Protein AF-A0A7K3NSH2-F1 (afdb_monomer_lite)

Foldseek 3Di:
DEDQEEAAPAAAEAEFAADEYEYQYHYHYQEYEAEVRYEYEYAHQEEYEDAHEYAYADEYEDQHAEEYEYAHAHHYAHEYEYNHHEDEYQHHDNHQYYEYEDHYEYEDEHPDDDDRNHDYYYNYYYYYD

Structure (mmCIF, N/CA/C/O backbone):
data_AF-A0A7K3NSH2-F1
#
_entry.id   AF-A0A7K3NSH2-F1
#
loop_
_atom_site.group_PDB
_atom_site.id
_atom_site.type_symbol
_atom_site.label_atom_id
_atom_site.label_alt_id
_atom_site.label_comp_id
_atom_site.label_asym_id
_atom_site.label_entity_id
_atom_site.label_seq_id
_atom_site.pdbx_PDB_ins_code
_atom_site.Cartn_x
_atom_site.Cartn_y
_atom_site.Cartn_z
_atom_site.occupancy
_a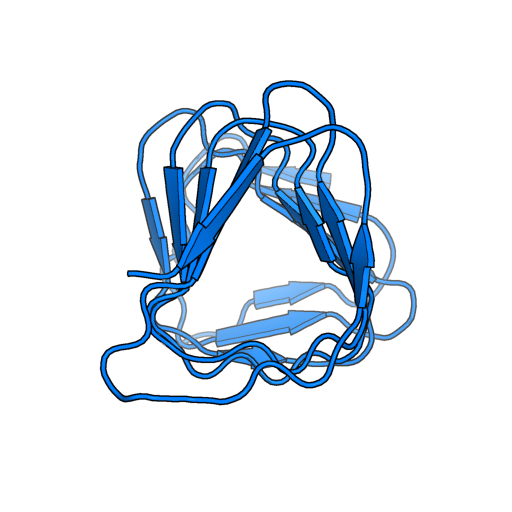tom_site.B_iso_or_equiv
_atom_site.auth_seq_id
_atom_site.auth_comp_id
_atom_site.auth_asym_id
_atom_site.auth_atom_id
_atom_site.pdbx_PDB_model_num
ATOM 1 N N . TRP A 1 1 ? -12.241 1.199 -13.554 1.00 88.25 1 TRP A N 1
ATOM 2 C CA . TRP A 1 1 ? -11.626 2.264 -14.375 1.00 88.25 1 TRP A CA 1
ATOM 3 C C . TRP A 1 1 ? -10.131 2.274 -14.140 1.00 88.25 1 TRP A C 1
ATOM 5 O O . TRP A 1 1 ? -9.718 1.893 -13.054 1.00 88.25 1 TRP A O 1
ATOM 15 N N . THR A 1 2 ? -9.347 2.706 -15.125 1.00 96.94 2 THR A N 1
ATOM 16 C CA . THR A 1 2 ? -7.883 2.780 -15.031 1.00 96.94 2 THR A CA 1
ATOM 17 C C . THR A 1 2 ? -7.429 4.205 -15.289 1.00 96.94 2 THR A C 1
ATOM 19 O O . THR A 1 2 ? -7.894 4.824 -16.245 1.00 96.94 2 THR A O 1
ATOM 22 N N . ILE A 1 3 ? -6.512 4.705 -14.466 1.00 96.62 3 ILE A N 1
ATOM 23 C CA . ILE A 1 3 ? -5.848 5.993 -14.657 1.00 96.62 3 ILE A CA 1
ATOM 24 C C . ILE A 1 3 ? -4.367 5.714 -14.906 1.00 96.62 3 ILE A C 1
ATOM 26 O O . ILE A 1 3 ? -3.689 5.143 -14.056 1.00 96.62 3 ILE A O 1
ATOM 30 N N . GLY A 1 4 ? -3.893 6.063 -16.104 1.00 95.38 4 GLY A N 1
ATOM 31 C CA . GLY A 1 4 ? -2.527 5.765 -16.549 1.00 95.38 4 GLY A CA 1
ATOM 32 C C . GLY A 1 4 ? -1.454 6.693 -15.971 1.00 95.38 4 GLY A C 1
ATOM 33 O O . GLY A 1 4 ? -0.298 6.299 -15.884 1.00 95.38 4 GLY A O 1
ATOM 34 N N . GLY A 1 5 ? -1.833 7.917 -15.596 1.00 95.31 5 GLY A N 1
ATOM 35 C CA . GLY A 1 5 ? -0.931 8.926 -15.044 1.00 95.31 5 GLY A CA 1
ATOM 36 C C . GLY A 1 5 ? -1.143 9.169 -13.555 1.00 95.31 5 GLY A C 1
ATOM 37 O O . GLY A 1 5 ? -1.895 8.454 -12.888 1.00 95.31 5 GLY A O 1
ATOM 38 N N . ASP A 1 6 ? -0.485 10.211 -13.061 1.00 95.31 6 ASP A N 1
ATOM 39 C CA . ASP A 1 6 ? -0.668 10.687 -11.696 1.00 95.31 6 ASP A CA 1
ATOM 40 C C . ASP A 1 6 ? -2.062 11.298 -11.522 1.00 95.31 6 ASP A C 1
ATOM 42 O O . ASP A 1 6 ? -2.596 11.965 -12.415 1.00 95.31 6 ASP A O 1
ATOM 46 N N . VAL A 1 7 ? -2.651 11.076 -10.351 1.00 97.19 7 VAL A N 1
ATOM 47 C CA . VAL A 1 7 ? -3.878 11.748 -9.920 1.00 97.19 7 VAL A CA 1
ATOM 48 C C . VAL A 1 7 ? -3.493 12.835 -8.930 1.00 97.19 7 VAL A C 1
ATOM 50 O O . VAL A 1 7 ? -2.977 12.528 -7.859 1.00 97.19 7 VAL A O 1
ATOM 53 N N . ASP A 1 8 ? -3.777 14.093 -9.256 1.00 97.06 8 ASP A N 1
ATOM 54 C CA . ASP A 1 8 ? -3.587 15.221 -8.343 1.00 97.06 8 ASP A CA 1
ATOM 55 C C . ASP A 1 8 ? -4.938 15.839 -7.974 1.00 97.06 8 ASP A C 1
ATOM 57 O O . ASP A 1 8 ? -5.663 16.362 -8.821 1.00 97.06 8 ASP A O 1
ATOM 61 N N . LEU A 1 9 ? -5.290 15.724 -6.696 1.00 97.56 9 LEU A N 1
ATOM 62 C CA . LEU A 1 9 ? -6.483 16.298 -6.076 1.00 97.56 9 LEU A CA 1
ATOM 63 C C . LEU A 1 9 ? -6.119 17.416 -5.087 1.00 97.56 9 LEU A C 1
ATOM 65 O O . LEU A 1 9 ? -7.006 17.933 -4.401 1.00 97.56 9 LEU A O 1
ATOM 69 N N . GLY A 1 10 ? -4.833 17.755 -4.949 1.00 97.00 10 GLY A N 1
ATOM 70 C CA . GLY A 1 10 ? -4.317 18.651 -3.922 1.00 97.00 10 GLY A CA 1
ATOM 71 C C . GLY A 1 10 ? -4.720 18.200 -2.516 1.00 97.00 10 GLY A C 1
ATOM 72 O O . GLY A 1 10 ? -4.272 17.174 -2.008 1.00 97.00 10 GLY A O 1
ATOM 73 N N . THR A 1 11 ? -5.595 18.975 -1.876 1.00 95.38 11 THR A N 1
ATOM 74 C CA . THR A 1 11 ? -6.125 18.687 -0.533 1.00 95.38 11 THR A CA 1
ATOM 75 C C . THR A 1 11 ? -7.392 17.830 -0.541 1.00 95.38 11 THR A C 1
ATOM 77 O O . THR A 1 11 ? -7.900 17.478 0.526 1.00 95.38 11 THR A O 1
ATOM 80 N N . GLY A 1 12 ? -7.909 17.472 -1.717 1.00 98.06 12 GLY A N 1
ATOM 81 C CA . GLY A 1 12 ? -9.076 16.612 -1.871 1.00 98.06 12 GLY A CA 1
ATOM 82 C C . GLY A 1 12 ? -8.830 15.164 -1.441 1.00 98.06 12 GLY A C 1
ATOM 83 O O . GLY A 1 12 ? -7.706 14.746 -1.161 1.00 98.06 12 GLY A O 1
ATOM 84 N N . THR A 1 13 ? -9.912 14.387 -1.408 1.00 97.31 13 THR A N 1
ATOM 85 C CA . THR A 1 13 ? -9.901 12.965 -1.047 1.00 97.31 13 THR A CA 1
ATOM 86 C C . THR A 1 13 ? -10.305 12.117 -2.244 1.00 97.31 13 THR A C 1
ATOM 88 O O . THR A 1 13 ? -11.342 12.356 -2.864 1.00 97.31 13 THR A O 1
ATOM 91 N N . LEU A 1 14 ? -9.518 11.084 -2.542 1.00 98.25 14 LEU A N 1
ATOM 92 C CA . LEU A 1 14 ? -9.921 10.056 -3.496 1.00 98.25 14 LEU A CA 1
ATOM 93 C C . LEU A 1 14 ? -11.009 9.173 -2.867 1.00 98.25 14 LEU A C 1
ATOM 95 O O . LEU A 1 14 ? -10.859 8.728 -1.733 1.00 98.25 14 LEU A O 1
ATOM 99 N N . THR A 1 15 ? -12.083 8.875 -3.596 1.00 98.12 15 THR A N 1
ATOM 100 C CA . THR A 1 15 ? -13.136 7.959 -3.127 1.00 98.12 15 THR A CA 1
ATOM 101 C C . THR A 1 15 ? -13.385 6.864 -4.153 1.00 98.12 15 THR A C 1
ATOM 103 O O . THR A 1 15 ? -13.755 7.148 -5.291 1.00 98.12 15 THR A O 1
ATOM 106 N N . VAL A 1 16 ? -13.225 5.610 -3.737 1.00 98.38 16 VAL A N 1
ATOM 107 C CA . VAL A 1 16 ? -13.631 4.424 -4.499 1.00 98.38 16 VAL A CA 1
ATOM 108 C C . VAL A 1 16 ? -14.915 3.895 -3.870 1.00 98.38 16 VAL A C 1
ATOM 110 O O . VAL A 1 16 ? -14.881 3.203 -2.854 1.00 98.38 16 VAL A O 1
ATOM 113 N N . SER A 1 17 ? -16.060 4.275 -4.437 1.00 96.38 17 SER A N 1
ATOM 114 C CA . SER A 1 17 ? -17.379 3.965 -3.870 1.00 96.38 17 SER A CA 1
ATOM 115 C C . SER A 1 17 ? -17.826 2.521 -4.116 1.00 96.38 17 SER A C 1
ATOM 117 O O . SER A 1 17 ? -18.477 1.939 -3.259 1.00 96.38 17 SER A O 1
ATOM 119 N N . GLN A 1 18 ? -17.489 1.954 -5.275 1.00 95.56 18 GLN A N 1
ATOM 120 C CA . GLN A 1 18 ? -17.813 0.594 -5.714 1.00 95.56 18 GLN A CA 1
ATOM 121 C C . GLN A 1 18 ? -16.814 0.169 -6.802 1.00 95.56 18 GLN A C 1
ATOM 123 O O . GLN A 1 18 ? -16.244 1.018 -7.494 1.00 95.56 18 GLN A O 1
ATOM 128 N N . GLY A 1 19 ? -16.680 -1.138 -7.026 1.00 97.88 19 GLY A N 1
ATOM 129 C CA . GLY A 1 19 ? -15.903 -1.686 -8.138 1.00 97.88 19 GLY A CA 1
ATOM 130 C C . GLY A 1 19 ? -14.410 -1.371 -8.042 1.00 97.88 19 GLY A C 1
ATOM 131 O O . GLY A 1 19 ? -13.905 -0.992 -6.988 1.00 97.88 19 GLY A O 1
ATOM 132 N N . THR A 1 20 ? -13.690 -1.546 -9.150 1.00 98.44 20 THR A N 1
ATOM 133 C CA . THR A 1 20 ? -12.228 -1.402 -9.174 1.00 98.44 20 THR A CA 1
ATOM 134 C C . THR A 1 20 ? -11.793 -0.084 -9.805 1.00 98.44 20 THR A C 1
ATOM 136 O O . THR A 1 20 ? -12.141 0.218 -10.957 1.00 98.44 20 THR A O 1
ATOM 139 N N . LEU A 1 21 ? -10.968 0.666 -9.078 1.00 98.50 21 LEU A N 1
ATOM 140 C CA . LEU A 1 21 ? -10.145 1.745 -9.615 1.00 98.50 21 LEU A CA 1
ATOM 141 C C . LEU A 1 21 ? -8.688 1.282 -9.660 1.00 98.50 21 LEU A C 1
ATOM 143 O O . LEU A 1 21 ? -8.141 0.904 -8.629 1.00 98.50 21 LEU A O 1
ATOM 147 N N . ILE A 1 22 ? -8.074 1.348 -10.839 1.00 98.62 22 ILE A N 1
ATOM 148 C CA . ILE A 1 22 ? -6.658 1.057 -11.047 1.00 98.62 22 ILE A CA 1
ATOM 149 C C . ILE A 1 22 ? -5.901 2.379 -11.204 1.00 98.62 22 ILE A C 1
ATOM 151 O O . ILE A 1 22 ? -6.225 3.163 -12.100 1.00 98.62 22 ILE A O 1
ATOM 155 N N . LEU A 1 23 ? -4.889 2.617 -10.372 1.00 98.00 23 LEU A N 1
ATOM 156 C CA . LEU A 1 23 ? -3.984 3.769 -10.463 1.00 98.00 23 LEU A CA 1
ATOM 157 C C . LEU A 1 23 ? -2.602 3.311 -10.924 1.00 98.00 23 LEU A C 1
ATOM 159 O O . LEU A 1 23 ? -1.929 2.602 -10.186 1.00 98.00 23 LEU A O 1
ATOM 163 N N . GLN A 1 24 ? -2.152 3.713 -12.112 1.00 97.44 24 GLN A N 1
ATOM 164 C CA . GLN A 1 24 ? -0.811 3.362 -12.610 1.00 97.44 24 GLN A CA 1
ATOM 165 C C . GLN A 1 24 ? 0.262 4.420 -12.300 1.00 97.44 24 GLN A C 1
ATOM 167 O O . GLN A 1 24 ? 1.452 4.149 -12.466 1.00 97.44 24 GLN A O 1
ATOM 172 N N . GLY A 1 25 ? -0.146 5.607 -11.842 1.00 95.94 25 GLY A N 1
ATOM 173 C CA . GLY A 1 25 ? 0.736 6.683 -11.385 1.00 95.94 25 GLY A CA 1
ATOM 174 C C . GLY A 1 25 ? 0.699 6.903 -9.871 1.00 95.94 25 GLY A C 1
ATOM 175 O O . GLY A 1 25 ? 0.191 6.077 -9.105 1.00 95.94 25 GLY A O 1
ATOM 176 N N . GLY A 1 26 ? 1.254 8.029 -9.432 1.00 96.44 26 GLY A N 1
ATOM 177 C CA . GLY A 1 26 ? 1.146 8.537 -8.068 1.00 96.44 26 GLY A CA 1
ATOM 178 C C . GLY A 1 26 ? -0.231 9.130 -7.748 1.00 96.44 26 GLY A C 1
ATOM 179 O O . GLY A 1 26 ? -1.086 9.306 -8.616 1.00 96.44 26 GLY A O 1
ATOM 180 N N . LEU A 1 27 ? -0.434 9.451 -6.471 1.00 98.00 27 LEU A N 1
ATOM 181 C CA . LEU A 1 27 ? -1.624 10.134 -5.967 1.00 98.00 27 LEU A CA 1
ATOM 182 C C . LEU A 1 27 ? -1.184 11.279 -5.059 1.00 98.00 27 LEU A C 1
ATOM 184 O O . LEU A 1 27 ? -0.568 11.046 -4.018 1.00 98.00 27 LEU A O 1
ATOM 188 N N . VAL A 1 28 ? -1.549 12.500 -5.428 1.00 98.06 28 VAL A N 1
ATOM 189 C CA . VAL A 1 28 ? -1.458 13.681 -4.571 1.00 98.06 28 VAL A CA 1
ATOM 190 C C . VAL A 1 28 ? -2.863 13.956 -4.044 1.00 98.06 28 VAL A C 1
ATOM 192 O O . VAL A 1 28 ? -3.742 14.405 -4.771 1.00 98.06 28 VAL A O 1
ATOM 195 N N . ALA A 1 29 ? -3.102 13.596 -2.786 1.00 98.12 29 ALA A N 1
ATOM 196 C CA . ALA A 1 29 ? -4.380 13.773 -2.103 1.00 98.12 29 ALA A CA 1
ATOM 197 C C . ALA A 1 29 ? -4.152 13.820 -0.587 1.00 98.12 29 ALA A C 1
ATOM 199 O O . ALA A 1 29 ? -3.165 13.274 -0.085 1.00 98.12 29 ALA A O 1
ATOM 200 N N . SER A 1 30 ? -5.091 14.401 0.160 1.00 97.75 30 SER A N 1
ATOM 201 C CA . SER A 1 30 ? -5.056 14.365 1.632 1.00 97.75 30 SER A CA 1
ATOM 202 C C . SER A 1 30 ? -5.377 12.976 2.198 1.00 97.75 30 SER A C 1
ATOM 204 O O . SER A 1 30 ? -4.971 12.637 3.309 1.00 97.75 30 SER A O 1
ATOM 206 N N . GLY A 1 31 ? -6.076 12.146 1.423 1.00 98.38 31 GLY A N 1
ATOM 207 C CA . GLY A 1 31 ? -6.451 10.792 1.804 1.00 98.38 31 GLY A CA 1
ATOM 208 C C . GLY A 1 31 ? -7.141 10.039 0.674 1.00 98.38 31 GLY A C 1
ATOM 209 O O . GLY A 1 31 ? -7.441 10.594 -0.389 1.00 98.38 31 GLY A O 1
ATOM 210 N N . ALA A 1 32 ? -7.413 8.765 0.932 1.00 98.69 32 ALA A N 1
ATOM 211 C CA . ALA A 1 32 ? -8.241 7.926 0.082 1.00 98.69 32 ALA A CA 1
ATOM 212 C C . ALA A 1 32 ? -9.260 7.163 0.939 1.00 98.69 32 ALA A C 1
ATOM 214 O O . ALA A 1 32 ? -8.954 6.710 2.042 1.00 98.69 32 ALA A O 1
ATOM 215 N N . SER A 1 33 ? -10.479 7.003 0.439 1.00 98.62 33 SER A N 1
ATOM 216 C CA . SER A 1 33 ? -11.501 6.160 1.054 1.00 98.62 33 SER A CA 1
ATOM 217 C C . SER A 1 33 ? -11.928 5.065 0.084 1.00 98.62 33 SER A C 1
ATOM 219 O O . SER A 1 33 ? -12.176 5.318 -1.097 1.00 98.62 33 SER A O 1
ATOM 221 N N . ILE A 1 34 ? -11.986 3.832 0.579 1.00 98.75 34 ILE A N 1
ATOM 222 C CA . ILE A 1 34 ? -12.428 2.660 -0.172 1.00 98.75 34 ILE A CA 1
ATOM 223 C C . ILE A 1 34 ? -13.688 2.146 0.521 1.00 98.75 34 ILE A C 1
ATOM 225 O O . ILE A 1 34 ? -13.635 1.577 1.615 1.00 98.75 34 ILE A O 1
ATOM 229 N N . ALA A 1 35 ? -14.846 2.400 -0.077 1.00 98.56 35 ALA A N 1
ATOM 230 C CA . ALA A 1 35 ? -16.118 1.957 0.474 1.00 98.56 35 ALA A CA 1
ATOM 231 C C . ALA A 1 35 ? -16.264 0.429 0.375 1.00 98.56 35 ALA A C 1
ATOM 233 O O . ALA A 1 35 ? -15.534 -0.244 -0.356 1.00 98.56 35 ALA A O 1
ATOM 234 N N . SER A 1 36 ? -17.218 -0.130 1.123 1.00 97.31 36 SER A N 1
ATOM 235 C CA . SER A 1 36 ? -17.564 -1.549 0.997 1.00 97.31 36 SER A CA 1
ATOM 236 C C . SER A 1 36 ? -17.983 -1.852 -0.446 1.00 97.31 36 SER A C 1
ATOM 238 O O . SER A 1 36 ? -18.806 -1.135 -1.003 1.00 97.31 36 SER A O 1
ATOM 240 N N . GLY A 1 37 ? -17.381 -2.878 -1.054 1.00 96.50 37 GLY A N 1
ATOM 241 C CA . GLY A 1 37 ? -17.554 -3.198 -2.479 1.00 96.50 37 GLY A CA 1
ATOM 242 C C . GLY A 1 37 ? -16.568 -2.494 -3.421 1.00 96.50 37 GLY A C 1
ATOM 243 O O . GLY A 1 37 ? -16.550 -2.795 -4.616 1.00 96.50 37 GLY A O 1
ATOM 244 N N . GLY A 1 38 ? -15.726 -1.594 -2.904 1.00 98.56 38 GLY A N 1
ATOM 245 C CA . GLY A 1 38 ? -14.632 -0.959 -3.634 1.00 98.56 38 GLY A CA 1
ATOM 246 C C . GLY A 1 38 ? -13.317 -1.744 -3.573 1.00 98.56 38 GLY A C 1
ATOM 247 O O . GLY A 1 38 ? -13.011 -2.415 -2.582 1.00 98.56 38 GLY A O 1
ATOM 248 N N . LEU A 1 39 ? -12.521 -1.611 -4.631 1.00 98.75 39 LEU A N 1
ATOM 249 C CA . LEU A 1 39 ? -11.131 -2.048 -4.718 1.00 98.75 39 LEU A CA 1
ATOM 250 C C . LEU A 1 39 ? -10.280 -0.903 -5.276 1.00 98.75 39 LEU A C 1
ATOM 252 O O . LEU A 1 39 ? -10.494 -0.465 -6.409 1.00 98.75 39 LEU A O 1
ATOM 256 N N . LEU A 1 40 ? -9.299 -0.452 -4.496 1.00 98.75 40 LEU A N 1
ATOM 257 C CA . LEU A 1 40 ? -8.213 0.383 -5.004 1.00 98.75 40 LEU A CA 1
ATOM 258 C C . LEU A 1 40 ? -7.041 -0.523 -5.384 1.00 98.75 40 LEU A C 1
ATOM 260 O O . LEU A 1 40 ? -6.383 -1.070 -4.502 1.00 98.75 40 LEU A O 1
ATOM 264 N N . ASP A 1 41 ? -6.792 -0.675 -6.681 1.00 98.81 41 ASP A N 1
ATOM 265 C CA . ASP A 1 41 ? -5.611 -1.354 -7.208 1.00 98.81 41 ASP A CA 1
ATOM 266 C C . ASP A 1 41 ? -4.555 -0.321 -7.607 1.00 98.81 41 ASP A C 1
ATOM 268 O O . ASP A 1 41 ? -4.688 0.406 -8.591 1.00 98.81 41 ASP A O 1
ATOM 272 N N . TRP A 1 42 ? -3.496 -0.223 -6.816 1.00 98.62 42 TRP A N 1
ATOM 273 C CA . TRP A 1 42 ? -2.387 0.668 -7.089 1.00 98.62 42 TRP A CA 1
ATOM 274 C C . TRP A 1 42 ? -1.293 -0.085 -7.841 1.00 98.62 42 TRP A C 1
ATOM 276 O O . TRP A 1 42 ? -0.579 -0.932 -7.299 1.00 98.62 42 TRP A O 1
ATOM 286 N N . ALA A 1 43 ? -1.140 0.261 -9.110 1.00 98.38 43 ALA A N 1
ATOM 287 C CA . ALA A 1 43 ? -0.286 -0.387 -10.084 1.00 98.38 43 ALA A CA 1
ATOM 288 C C . ALA A 1 43 ? 0.882 0.500 -10.572 1.00 98.38 43 ALA A C 1
ATOM 290 O O . ALA A 1 43 ? 1.071 0.620 -11.783 1.00 98.38 43 ALA A O 1
ATOM 291 N N . PRO A 1 44 ? 1.681 1.138 -9.686 1.00 97.50 44 PRO A N 1
ATOM 292 C CA . PRO A 1 44 ? 2.673 2.108 -10.127 1.00 97.50 44 PRO A CA 1
ATO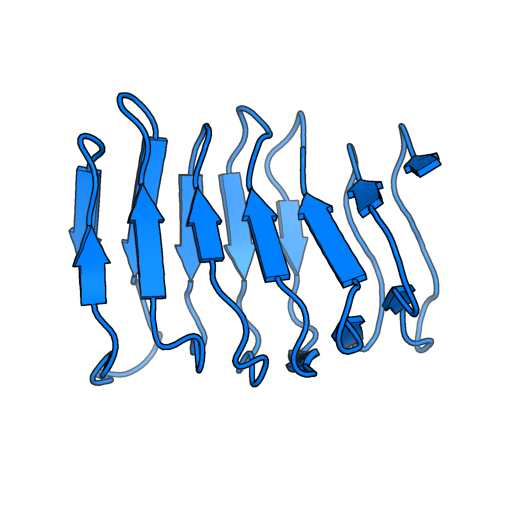M 293 C C . PRO A 1 44 ? 3.798 1.466 -10.952 1.00 97.50 44 PRO A C 1
ATOM 295 O O . PRO A 1 44 ? 4.324 0.403 -10.595 1.00 97.50 44 PRO A O 1
ATOM 298 N N . SER A 1 45 ? 4.186 2.136 -12.040 1.00 94.81 45 SER A N 1
ATOM 299 C CA . SER A 1 45 ? 5.327 1.759 -12.896 1.00 94.81 45 SER A CA 1
ATOM 300 C C . SER A 1 45 ? 6.660 2.373 -12.444 1.00 94.81 45 SER A C 1
ATOM 302 O O . SER A 1 45 ? 7.723 1.874 -12.807 1.00 94.81 45 SER A O 1
ATOM 304 N N . ALA A 1 46 ? 6.610 3.408 -11.602 1.00 97.56 46 ALA A N 1
ATOM 305 C CA . ALA A 1 46 ? 7.756 4.044 -10.958 1.00 97.56 46 ALA A CA 1
ATOM 306 C C . ALA A 1 46 ? 7.562 4.084 -9.437 1.00 97.56 46 ALA A C 1
ATOM 308 O O . ALA A 1 46 ? 6.438 4.005 -8.942 1.00 97.56 46 ALA A O 1
ATOM 309 N N . ASN A 1 47 ? 8.657 4.187 -8.680 1.00 98.31 47 ASN A N 1
ATOM 310 C CA . ASN A 1 47 ? 8.564 4.251 -7.224 1.00 98.31 47 ASN A CA 1
ATOM 311 C C . ASN A 1 47 ? 7.750 5.479 -6.806 1.00 98.31 47 ASN A C 1
ATOM 313 O O . ASN A 1 47 ? 8.043 6.591 -7.238 1.00 98.31 47 ASN A O 1
ATOM 317 N N . THR A 1 48 ? 6.755 5.274 -5.949 1.00 98.19 48 THR A N 1
ATOM 318 C CA . THR A 1 48 ? 5.880 6.346 -5.474 1.00 98.19 48 THR A CA 1
ATOM 319 C C . THR A 1 48 ? 5.571 6.190 -3.989 1.00 98.19 48 THR A C 1
ATOM 321 O O . THR A 1 48 ? 5.774 5.125 -3.393 1.00 98.19 48 THR A O 1
ATOM 324 N N . GLY A 1 49 ? 5.117 7.276 -3.376 1.00 98.12 49 GLY A N 1
ATOM 325 C CA . GLY A 1 49 ? 4.773 7.340 -1.966 1.00 98.12 49 GLY A CA 1
ATOM 326 C C . GLY A 1 49 ? 3.437 8.035 -1.752 1.00 98.12 49 GLY A C 1
ATOM 327 O O . GLY A 1 49 ? 3.061 8.917 -2.519 1.00 98.12 49 GLY A O 1
ATOM 328 N N . PHE A 1 50 ? 2.740 7.652 -0.688 1.00 98.62 50 PHE A N 1
ATOM 329 C CA . PHE A 1 50 ? 1.498 8.279 -0.268 1.00 98.62 50 PHE A CA 1
ATOM 330 C C . PHE A 1 50 ? 1.491 8.487 1.246 1.00 98.62 50 PHE A C 1
ATOM 332 O O . PHE A 1 50 ? 1.591 7.534 2.023 1.00 98.62 50 PHE A O 1
ATOM 339 N N . ALA A 1 51 ? 1.387 9.755 1.646 1.00 98.06 51 ALA A N 1
ATOM 340 C CA . ALA A 1 51 ? 1.374 10.172 3.047 1.00 98.06 51 ALA A CA 1
ATOM 341 C C . ALA A 1 51 ? -0.039 10.336 3.621 1.00 98.06 51 ALA A C 1
ATOM 343 O O . ALA A 1 51 ? -0.198 10.405 4.839 1.00 98.06 51 ALA A O 1
ATOM 344 N N . GLY A 1 52 ? -1.060 10.395 2.760 1.00 98.31 52 GLY A N 1
ATOM 345 C CA . GLY A 1 52 ? -2.452 10.440 3.190 1.00 98.31 52 GLY A CA 1
ATOM 346 C C . GLY A 1 52 ? -2.899 9.132 3.845 1.00 98.31 52 GLY A C 1
ATOM 347 O O . GLY A 1 52 ? -2.271 8.081 3.701 1.00 98.31 52 GLY A O 1
ATOM 348 N N . VAL A 1 53 ? -4.021 9.194 4.559 1.00 98.62 53 VAL A N 1
ATOM 349 C CA . VAL A 1 53 ? -4.644 8.013 5.167 1.00 98.62 53 VAL A CA 1
ATOM 350 C C . VAL A 1 53 ? -5.543 7.326 4.144 1.00 98.62 53 VAL A C 1
ATOM 352 O O . VAL A 1 53 ? -6.453 7.953 3.597 1.00 98.62 53 VAL A O 1
ATOM 355 N N . ILE A 1 54 ? -5.323 6.030 3.914 1.00 98.81 54 ILE A N 1
ATOM 356 C CA . ILE A 1 54 ? -6.294 5.164 3.238 1.00 98.81 54 ILE A CA 1
ATOM 357 C C . ILE A 1 54 ? -7.261 4.606 4.292 1.00 98.81 54 ILE A C 1
ATOM 359 O O . ILE A 1 54 ? -6.831 4.036 5.295 1.00 98.81 54 ILE A O 1
ATOM 363 N N . SER A 1 55 ? -8.563 4.770 4.073 1.00 98.81 55 SER A N 1
ATOM 364 C CA . SER A 1 55 ? -9.636 4.445 5.025 1.00 98.81 55 SER A CA 1
ATOM 365 C C . SER A 1 55 ? -10.772 3.646 4.375 1.00 98.81 55 SER A C 1
ATOM 367 O O . SER A 1 55 ? -10.831 3.513 3.153 1.00 98.81 55 SER A O 1
ATOM 369 N N . GLY A 1 56 ? -11.699 3.136 5.190 1.00 98.56 56 GLY A N 1
ATOM 370 C CA . GLY A 1 56 ? -12.914 2.454 4.733 1.00 98.56 56 GLY A CA 1
ATOM 371 C C . GLY A 1 56 ? -12.871 0.929 4.872 1.00 98.56 56 GLY A C 1
ATOM 372 O O . GLY A 1 56 ? -12.013 0.374 5.547 1.00 98.56 56 GLY A O 1
ATOM 373 N N . ALA A 1 57 ? -13.842 0.245 4.273 1.00 98.38 57 ALA A N 1
ATOM 374 C CA . ALA A 1 57 ? -14.023 -1.205 4.415 1.00 98.38 57 ALA A CA 1
ATOM 375 C C . ALA A 1 57 ? -13.742 -1.987 3.121 1.00 98.38 57 ALA A C 1
ATOM 377 O O . ALA A 1 57 ? -13.871 -3.209 3.100 1.00 98.38 57 ALA A O 1
ATOM 378 N N . GLY A 1 58 ? -13.411 -1.290 2.034 1.00 98.62 58 GLY A N 1
ATOM 379 C CA . GLY A 1 58 ? -13.047 -1.908 0.766 1.00 98.62 58 GLY A CA 1
ATOM 380 C C . GLY A 1 58 ? -11.618 -2.440 0.749 1.00 98.62 58 GLY A C 1
ATOM 381 O O . GLY A 1 58 ? -10.833 -2.233 1.676 1.00 98.62 58 GLY A O 1
ATOM 382 N N . ASN A 1 59 ? -11.295 -3.145 -0.328 1.00 98.75 59 ASN A N 1
ATOM 383 C CA . ASN A 1 59 ? -10.033 -3.858 -0.464 1.00 98.75 59 ASN A CA 1
ATOM 384 C C . ASN A 1 59 ? -8.954 -2.977 -1.096 1.00 98.75 59 ASN A C 1
ATOM 386 O O . ASN A 1 59 ? -9.240 -2.084 -1.899 1.00 98.75 59 ASN A O 1
ATOM 390 N N . PHE A 1 60 ? -7.704 -3.284 -0.773 1.00 98.88 60 PHE A N 1
ATOM 391 C CA . PHE A 1 60 ? -6.533 -2.653 -1.361 1.00 98.88 60 PHE A CA 1
ATOM 392 C C . PHE A 1 60 ? -5.686 -3.692 -2.096 1.00 98.88 60 PHE A C 1
ATOM 394 O O . PHE A 1 60 ? -5.409 -4.772 -1.567 1.00 98.88 60 PHE A O 1
ATOM 401 N N . GLN A 1 61 ? -5.238 -3.365 -3.303 1.00 98.88 61 GLN A N 1
ATOM 402 C CA . GLN A 1 61 ? -4.313 -4.189 -4.066 1.00 98.88 61 GLN A CA 1
ATOM 403 C C . GLN A 1 61 ? -3.116 -3.366 -4.526 1.00 98.88 61 GLN A C 1
ATOM 405 O O . GLN A 1 61 ? -3.244 -2.214 -4.920 1.00 98.88 61 GLN A O 1
ATOM 410 N N . LYS A 1 62 ? -1.938 -3.978 -4.472 1.00 98.75 62 LYS A N 1
ATOM 411 C CA . LYS A 1 62 ? -0.696 -3.456 -5.024 1.00 98.75 62 LYS A CA 1
ATOM 412 C C . LYS A 1 62 ? -0.228 -4.403 -6.127 1.00 98.75 62 LYS A C 1
ATOM 414 O O . LYS A 1 62 ? 0.342 -5.454 -5.835 1.00 98.75 62 LYS A O 1
ATOM 419 N N . SER A 1 63 ? -0.485 -4.049 -7.385 1.00 98.50 63 SER A N 1
ATOM 420 C CA . SER A 1 63 ? -0.186 -4.893 -8.559 1.00 98.50 63 SER A CA 1
ATOM 421 C C . SER A 1 63 ? 0.949 -4.376 -9.451 1.00 98.50 63 SER A C 1
ATOM 423 O O . SER A 1 63 ? 1.383 -5.078 -10.360 1.00 98.50 63 SER A O 1
ATOM 425 N N . GLY A 1 64 ? 1.464 -3.169 -9.198 1.00 97.81 64 GLY A N 1
ATOM 426 C CA . GLY A 1 64 ? 2.528 -2.563 -10.013 1.00 97.81 64 GLY A CA 1
ATOM 427 C C . GLY A 1 64 ? 3.904 -3.147 -9.706 1.00 97.81 64 GLY A C 1
ATOM 428 O O . GLY A 1 64 ? 4.152 -3.562 -8.578 1.00 97.81 64 GLY A O 1
ATOM 429 N N . ALA A 1 65 ? 4.832 -3.137 -10.660 1.00 97.56 65 ALA A N 1
ATOM 430 C CA . ALA A 1 65 ? 6.177 -3.685 -10.446 1.00 97.56 65 ALA A CA 1
ATOM 431 C C . ALA A 1 65 ? 7.051 -2.824 -9.511 1.00 97.56 65 ALA A C 1
ATOM 433 O O . ALA A 1 65 ? 7.971 -3.341 -8.877 1.00 97.56 65 ALA A O 1
ATOM 434 N N . ALA A 1 66 ? 6.769 -1.521 -9.402 1.00 98.50 66 ALA A N 1
ATOM 435 C CA . ALA A 1 66 ? 7.571 -0.597 -8.606 1.00 98.50 66 ALA A CA 1
ATOM 436 C C . ALA A 1 66 ? 7.270 -0.671 -7.098 1.00 98.50 66 ALA A C 1
ATOM 438 O O . ALA A 1 66 ? 6.378 -1.393 -6.645 1.00 98.50 66 ALA A O 1
ATOM 439 N N . THR A 1 67 ? 8.004 0.101 -6.298 1.00 98.62 67 THR A N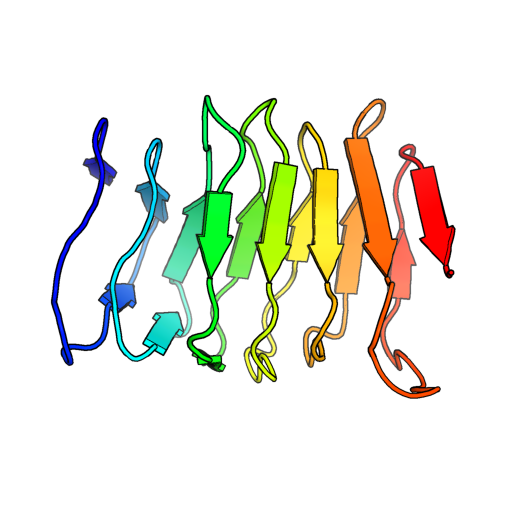 1
ATOM 440 C CA . THR A 1 67 ? 7.713 0.272 -4.869 1.00 98.62 67 THR A CA 1
ATOM 441 C C . THR A 1 67 ? 6.591 1.287 -4.667 1.00 98.62 67 THR A C 1
ATOM 443 O O . THR A 1 67 ? 6.680 2.412 -5.155 1.00 98.62 67 THR A O 1
ATOM 446 N N . LEU A 1 68 ? 5.581 0.923 -3.877 1.00 98.75 68 LEU A N 1
ATOM 447 C CA . LEU A 1 68 ? 4.646 1.870 -3.269 1.00 98.75 68 LEU A CA 1
ATOM 448 C C . LEU A 1 68 ? 4.971 1.994 -1.781 1.00 98.75 68 LEU A C 1
ATOM 450 O O . LEU A 1 68 ? 4.974 0.984 -1.080 1.00 98.75 68 LEU A O 1
ATOM 454 N N . THR A 1 69 ? 5.221 3.214 -1.307 1.00 98.56 69 THR A N 1
ATOM 455 C CA . THR A 1 69 ? 5.444 3.495 0.119 1.00 98.56 69 THR A CA 1
ATOM 456 C C . THR A 1 69 ? 4.221 4.166 0.732 1.00 98.56 69 THR A C 1
ATOM 458 O O . THR A 1 69 ? 3.866 5.273 0.342 1.00 98.56 69 THR A O 1
ATOM 461 N N . LEU A 1 70 ? 3.596 3.526 1.715 1.00 98.31 70 LEU A N 1
ATOM 462 C CA . LEU A 1 70 ? 2.520 4.103 2.514 1.00 98.31 70 LEU A CA 1
ATOM 463 C C . LEU A 1 70 ? 3.093 4.595 3.847 1.00 98.31 70 LEU A C 1
ATOM 465 O O . LEU A 1 70 ? 3.471 3.789 4.702 1.00 98.31 70 LEU A O 1
ATOM 469 N N . SER A 1 71 ? 3.170 5.914 4.018 1.00 97.56 71 SER A N 1
ATOM 470 C CA . SER A 1 71 ? 3.689 6.533 5.247 1.00 97.56 71 SER A CA 1
ATOM 471 C C . SER A 1 71 ? 2.597 7.023 6.196 1.00 97.56 71 SER A C 1
ATOM 473 O O . SER A 1 71 ? 2.879 7.263 7.367 1.00 97.56 71 SER A O 1
ATOM 475 N N . GLY A 1 72 ? 1.353 7.128 5.723 1.00 97.12 72 GLY A N 1
ATOM 476 C CA . GLY A 1 72 ? 0.199 7.442 6.562 1.00 97.12 72 GLY A CA 1
ATOM 477 C C . GLY A 1 72 ? -0.218 6.291 7.487 1.00 97.12 72 GLY A C 1
ATOM 478 O O . GLY A 1 72 ? 0.110 5.119 7.274 1.00 97.12 72 GLY A O 1
ATOM 479 N N . ASN A 1 73 ? -0.999 6.618 8.515 1.00 96.81 73 ASN A N 1
ATOM 480 C CA . ASN A 1 73 ? -1.654 5.640 9.381 1.00 96.81 73 ASN A CA 1
ATOM 481 C C . ASN A 1 73 ? -2.928 5.119 8.712 1.00 96.81 73 ASN A C 1
ATOM 483 O O . ASN A 1 73 ? -4.010 5.663 8.918 1.00 96.81 73 ASN A O 1
ATOM 487 N N . ASN A 1 74 ? -2.806 4.087 7.881 1.00 97.88 74 ASN A N 1
ATOM 488 C CA . ASN A 1 74 ? -3.930 3.566 7.107 1.00 97.88 74 ASN A CA 1
ATOM 489 C C . ASN A 1 74 ? -4.921 2.820 8.009 1.00 97.88 74 ASN A C 1
ATOM 491 O O . ASN A 1 74 ? -4.537 1.912 8.749 1.00 97.88 74 ASN A O 1
ATOM 495 N N . THR A 1 75 ? -6.196 3.199 7.922 1.00 98.38 75 THR A N 1
ATOM 496 C CA . THR A 1 75 ? -7.295 2.716 8.775 1.00 98.38 75 THR A CA 1
ATOM 497 C C . THR A 1 75 ? -8.293 1.833 8.036 1.00 98.38 75 THR A C 1
ATOM 499 O O . THR A 1 75 ? -9.288 1.413 8.627 1.00 98.38 75 THR A O 1
ATOM 502 N N . TYR A 1 76 ? -8.062 1.547 6.752 1.00 98.69 76 TYR A N 1
ATOM 503 C CA . TYR A 1 76 ? -8.934 0.642 6.018 1.00 98.69 76 TYR A CA 1
ATOM 504 C C . TYR A 1 76 ? -8.865 -0.781 6.586 1.00 98.69 76 TYR A C 1
ATOM 506 O O . TYR A 1 76 ? -7.798 -1.254 6.978 1.00 98.69 76 TYR A O 1
ATOM 514 N N . THR A 1 77 ? -10.009 -1.460 6.628 1.00 98.31 77 THR A N 1
ATOM 515 C CA . THR A 1 77 ? -10.143 -2.781 7.266 1.00 98.31 77 THR A CA 1
ATOM 516 C C . THR A 1 77 ? -10.290 -3.931 6.276 1.00 98.31 77 THR A C 1
ATOM 518 O O . THR A 1 77 ? -10.130 -5.088 6.668 1.00 98.31 77 THR A O 1
ATOM 521 N N . GLY A 1 78 ? -10.568 -3.636 5.001 1.00 98.44 78 GLY A N 1
ATOM 522 C CA . GLY A 1 78 ? -10.624 -4.644 3.944 1.00 98.44 78 GLY A CA 1
ATOM 523 C C . GLY A 1 78 ? -9.266 -5.302 3.689 1.00 98.44 78 GLY A C 1
ATOM 524 O O . GLY A 1 78 ? -8.232 -4.884 4.219 1.00 98.44 78 GLY A O 1
ATOM 525 N N . ALA A 1 79 ? -9.265 -6.364 2.886 1.00 98.50 79 ALA A N 1
ATOM 526 C CA . ALA A 1 79 ? -8.071 -7.165 2.647 1.00 98.50 79 ALA A CA 1
ATOM 527 C C . ALA A 1 79 ? -7.024 -6.396 1.828 1.00 98.50 79 ALA A C 1
ATOM 529 O O . ALA A 1 79 ? -7.360 -5.606 0.942 1.00 98.50 79 ALA A O 1
ATOM 530 N N . THR A 1 80 ? -5.752 -6.675 2.102 1.00 98.81 80 THR A N 1
ATOM 531 C CA . THR A 1 80 ? -4.609 -6.173 1.339 1.00 98.81 80 THR A CA 1
ATOM 532 C C . THR A 1 80 ? -4.030 -7.296 0.487 1.00 98.81 80 THR A C 1
ATOM 534 O O . THR A 1 80 ? -3.684 -8.352 1.009 1.00 98.81 80 THR A O 1
ATOM 537 N N . THR A 1 81 ? -3.876 -7.079 -0.818 1.00 98.88 81 THR A N 1
ATOM 538 C CA . THR A 1 81 ? -3.177 -8.024 -1.706 1.00 98.88 81 THR A CA 1
ATOM 539 C C . THR A 1 81 ? -1.949 -7.365 -2.315 1.00 98.88 81 THR A C 1
ATOM 541 O O . THR A 1 81 ? -2.065 -6.348 -2.992 1.00 98.88 81 THR A O 1
ATOM 544 N N . VAL A 1 82 ? -0.773 -7.954 -2.125 1.00 98.88 82 VAL A N 1
ATOM 545 C CA . VAL A 1 82 ? 0.461 -7.551 -2.804 1.00 98.88 82 VAL A CA 1
ATOM 546 C C . VAL A 1 82 ? 0.723 -8.559 -3.917 1.00 98.88 82 VAL A C 1
ATOM 548 O O . VAL A 1 82 ? 1.203 -9.666 -3.675 1.00 98.88 82 VAL A O 1
ATOM 551 N N . SER A 1 83 ? 0.345 -8.198 -5.141 1.00 98.69 83 SER A N 1
ATOM 552 C CA . SER A 1 83 ? 0.461 -9.077 -6.308 1.00 98.69 83 SER A CA 1
ATOM 553 C C . SER A 1 83 ? 1.795 -8.929 -7.033 1.00 98.69 83 SER A C 1
ATOM 555 O O . SER A 1 83 ? 2.241 -9.886 -7.658 1.00 98.69 83 SER A O 1
ATOM 557 N N . ALA A 1 84 ? 2.428 -7.752 -6.966 1.00 98.62 84 ALA A N 1
ATOM 558 C CA . ALA A 1 84 ? 3.741 -7.516 -7.562 1.00 98.62 84 ALA A CA 1
ATOM 559 C C . ALA A 1 84 ? 4.496 -6.355 -6.897 1.00 98.62 84 ALA A C 1
ATOM 561 O O . ALA A 1 84 ? 3.917 -5.476 -6.241 1.00 98.62 84 ALA A O 1
ATOM 562 N N . GLY A 1 85 ? 5.810 -6.342 -7.125 1.00 98.62 85 GLY A N 1
ATOM 563 C CA . GLY A 1 85 ? 6.707 -5.308 -6.627 1.00 98.62 85 GLY A CA 1
ATOM 564 C C . GLY A 1 85 ? 6.758 -5.279 -5.102 1.00 98.62 85 GLY A C 1
ATOM 565 O O . GLY A 1 85 ? 6.657 -6.312 -4.441 1.00 98.62 85 GLY A O 1
ATOM 566 N N . ILE A 1 86 ? 6.908 -4.074 -4.550 1.00 98.75 86 ILE A N 1
ATOM 567 C CA . ILE A 1 86 ? 7.040 -3.867 -3.106 1.00 98.75 86 ILE A CA 1
ATOM 568 C C . ILE A 1 86 ? 5.888 -2.996 -2.608 1.00 98.75 86 ILE A C 1
ATOM 570 O O . ILE A 1 86 ? 5.680 -1.887 -3.114 1.00 98.75 86 ILE A O 1
ATOM 574 N N . LEU A 1 87 ? 5.165 -3.480 -1.599 1.00 98.69 87 LEU A N 1
ATOM 575 C CA . LEU A 1 87 ? 4.366 -2.631 -0.720 1.00 98.69 87 LEU A CA 1
ATOM 576 C C . LEU A 1 87 ? 5.193 -2.356 0.535 1.00 98.69 87 LEU A C 1
ATOM 578 O O . LEU A 1 87 ? 5.380 -3.254 1.354 1.00 98.69 87 LEU A O 1
ATOM 582 N N . ARG A 1 88 ? 5.685 -1.125 0.679 1.00 98.50 88 ARG A N 1
ATOM 583 C CA . ARG A 1 88 ? 6.382 -0.672 1.882 1.00 98.50 88 ARG A CA 1
ATOM 584 C C . ARG A 1 88 ? 5.436 0.129 2.759 1.00 98.50 88 ARG A C 1
ATOM 586 O O . ARG A 1 88 ? 4.814 1.075 2.283 1.00 98.50 88 ARG A O 1
ATOM 593 N N . VAL A 1 89 ? 5.363 -0.204 4.038 1.00 97.69 89 VAL A N 1
ATOM 594 C CA . VAL A 1 89 ? 4.567 0.528 5.027 1.00 97.69 89 VAL A CA 1
ATOM 595 C C . VAL A 1 89 ? 5.509 1.083 6.085 1.00 97.69 89 VAL A C 1
ATOM 597 O O . VAL A 1 89 ? 6.125 0.323 6.828 1.00 97.69 89 VAL A O 1
ATOM 600 N N . THR A 1 90 ? 5.624 2.411 6.138 1.00 96.62 90 THR A N 1
ATOM 601 C CA . THR A 1 90 ? 6.375 3.127 7.187 1.00 96.62 90 THR A CA 1
ATOM 602 C C . THR A 1 90 ? 5.466 3.792 8.222 1.00 96.62 90 THR A C 1
ATOM 604 O O . THR A 1 90 ? 5.931 4.185 9.292 1.00 96.62 90 THR A O 1
ATOM 607 N N . GLY A 1 91 ? 4.168 3.894 7.917 1.00 95.00 91 GLY A N 1
ATOM 608 C CA . GLY A 1 91 ? 3.116 4.231 8.872 1.00 95.00 91 GLY A CA 1
ATOM 609 C C . GLY A 1 91 ? 2.523 2.979 9.525 1.00 95.00 91 GLY A C 1
ATOM 610 O O . GLY A 1 91 ? 3.246 2.111 10.009 1.00 95.00 91 GLY A O 1
ATOM 611 N N . SER A 1 92 ? 1.193 2.870 9.521 1.00 95.25 92 SER A N 1
ATOM 612 C CA . SER A 1 92 ? 0.470 1.703 10.050 1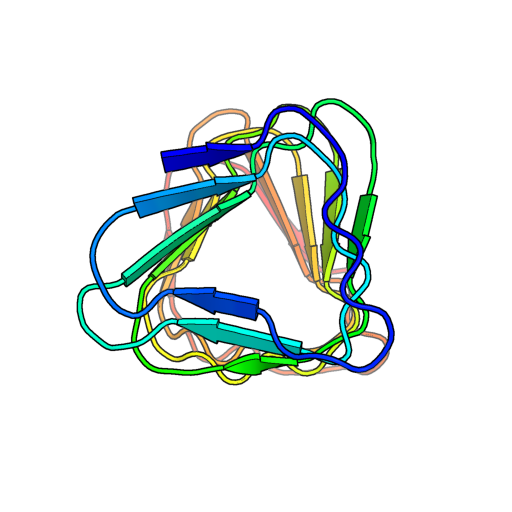.00 95.25 92 SER A CA 1
ATOM 613 C C . SER A 1 92 ? -0.529 1.139 9.041 1.00 95.25 92 SER A C 1
ATOM 615 O O . SER A 1 92 ? -0.929 1.821 8.093 1.00 95.25 92 SER A O 1
ATOM 617 N N . LEU A 1 93 ? -0.951 -0.106 9.275 1.00 95.75 93 LEU A N 1
ATOM 618 C CA . LEU A 1 93 ? -1.936 -0.817 8.466 1.00 95.75 93 LEU A CA 1
ATOM 619 C C . LEU A 1 93 ? -2.980 -1.477 9.375 1.00 95.75 93 LEU A C 1
ATOM 621 O O . LEU A 1 93 ? -2.626 -2.348 10.166 1.00 95.75 93 LEU A O 1
ATOM 625 N N . ALA A 1 94 ? -4.245 -1.065 9.266 1.00 97.19 94 ALA A N 1
ATOM 626 C CA . ALA A 1 94 ? -5.361 -1.655 10.019 1.00 97.19 94 ALA A CA 1
ATOM 627 C C . ALA A 1 94 ? -6.014 -2.869 9.328 1.00 97.19 94 ALA A C 1
ATOM 629 O O . ALA A 1 94 ? -6.886 -3.516 9.907 1.00 97.19 94 ALA A O 1
ATOM 630 N N . SER A 1 95 ? -5.617 -3.174 8.089 1.00 97.12 95 SER A N 1
ATOM 631 C CA . SER A 1 95 ? -6.062 -4.370 7.374 1.00 97.12 95 SER A CA 1
ATOM 632 C C . SER A 1 95 ? -5.722 -5.614 8.194 1.00 97.12 95 SER A C 1
ATOM 634 O O . SER A 1 95 ? -4.596 -5.760 8.655 1.00 97.12 95 SER A O 1
ATOM 636 N N . GLN A 1 96 ? -6.678 -6.526 8.362 1.00 96.00 96 GLN A N 1
ATOM 637 C CA . GLN A 1 96 ? -6.472 -7.736 9.169 1.00 96.00 96 GLN A CA 1
ATOM 638 C C . GLN A 1 96 ? -5.921 -8.916 8.352 1.00 96.00 96 GLN A C 1
ATOM 640 O O . GLN A 1 96 ? -5.684 -9.997 8.896 1.00 96.00 96 GLN A O 1
ATOM 645 N N . SER A 1 97 ? -5.721 -8.734 7.045 1.00 98.00 97 SER A N 1
ATOM 646 C CA . SER A 1 97 ? -5.216 -9.767 6.147 1.00 98.00 97 SER A CA 1
ATOM 647 C C . SER A 1 97 ? -4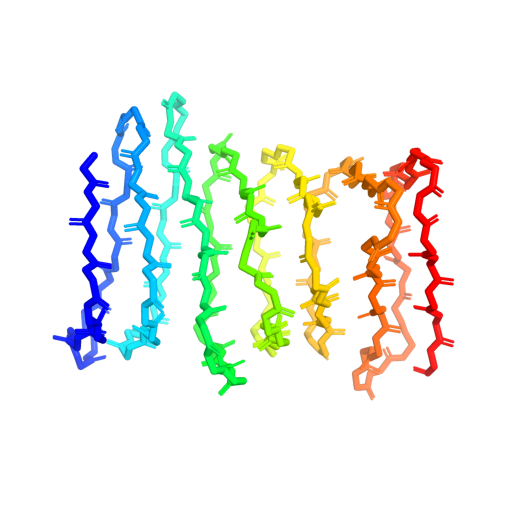.367 -9.149 5.043 1.00 98.00 97 SER A C 1
ATOM 649 O O . SER A 1 97 ? -4.839 -8.292 4.294 1.00 98.00 97 SER A O 1
ATOM 651 N N . VAL A 1 98 ? -3.126 -9.620 4.930 1.00 98.62 98 VAL A N 1
ATOM 652 C CA . VAL A 1 98 ? -2.221 -9.315 3.822 1.00 98.62 98 VAL A CA 1
ATOM 653 C C . VAL A 1 98 ? -1.879 -10.621 3.107 1.00 98.62 98 VAL A C 1
ATOM 655 O O . VAL A 1 98 ? -1.296 -11.531 3.698 1.00 98.62 98 VAL A O 1
ATOM 658 N N . ALA A 1 99 ? -2.238 -10.720 1.831 1.00 98.81 99 ALA A N 1
ATOM 659 C CA . ALA A 1 99 ? -1.822 -11.807 0.950 1.00 98.81 99 ALA A CA 1
ATOM 660 C C . ALA A 1 99 ? -0.679 -11.330 0.046 1.00 98.81 99 ALA A C 1
ATOM 662 O O . ALA A 1 99 ? -0.828 -10.333 -0.661 1.00 98.81 99 ALA A O 1
ATOM 663 N N . VAL A 1 100 ? 0.450 -12.037 0.049 1.00 98.81 100 VAL A N 1
ATOM 664 C CA . VAL A 1 100 ? 1.644 -11.702 -0.737 1.00 98.81 100 VAL A CA 1
ATOM 665 C C . VAL A 1 100 ? 1.874 -12.782 -1.789 1.00 98.81 100 VAL A C 1
ATOM 667 O O . VAL A 1 100 ? 2.112 -13.952 -1.478 1.00 98.81 100 VAL A O 1
ATOM 670 N N . SER A 1 101 ? 1.773 -12.400 -3.058 1.00 98.75 101 SER A N 1
ATOM 671 C CA . SER A 1 101 ? 1.982 -13.314 -4.184 1.00 98.75 101 SER A CA 1
ATOM 672 C C . SER A 1 101 ? 3.466 -13.616 -4.390 1.00 98.75 101 SER A C 1
ATOM 674 O O . SER A 1 101 ? 4.328 -12.829 -4.007 1.00 98.75 101 SER A O 1
ATOM 676 N N . SER A 1 102 ? 3.769 -14.752 -5.025 1.00 98.50 102 SER A N 1
ATOM 677 C CA . SER A 1 102 ? 5.144 -15.132 -5.377 1.00 98.50 102 SER A CA 1
ATOM 678 C C . SER A 1 102 ? 5.853 -14.006 -6.137 1.00 98.50 102 SER A C 1
ATOM 680 O O . SER A 1 102 ? 5.314 -13.480 -7.109 1.00 98.50 102 SER A O 1
ATOM 682 N N . GLY A 1 103 ? 7.071 -13.663 -5.714 1.00 97.69 103 GLY A N 1
ATOM 683 C CA . GLY A 1 103 ? 7.870 -12.590 -6.318 1.00 97.69 103 GLY A CA 1
ATOM 684 C C . GLY A 1 103 ? 7.479 -11.168 -5.896 1.00 97.69 103 GLY A C 1
ATOM 685 O O . GLY A 1 103 ? 8.101 -10.214 -6.361 1.00 97.69 103 GLY A O 1
ATOM 686 N N . ALA A 1 104 ? 6.480 -11.006 -5.025 1.00 98.81 104 ALA A N 1
ATOM 687 C CA . ALA A 1 104 ? 6.169 -9.737 -4.379 1.00 98.81 104 ALA A CA 1
ATOM 688 C C . ALA A 1 104 ? 6.745 -9.680 -2.956 1.00 98.81 104 ALA A C 1
ATOM 690 O O . ALA A 1 104 ? 6.994 -10.712 -2.331 1.00 98.81 104 ALA A O 1
ATOM 691 N N . LEU A 1 105 ? 6.917 -8.461 -2.441 1.00 98.69 105 LEU A N 1
ATOM 692 C CA . LEU A 1 105 ? 7.400 -8.203 -1.086 1.00 98.69 105 LEU A CA 1
ATOM 693 C C . LEU A 1 105 ? 6.429 -7.296 -0.327 1.00 98.69 105 LEU A C 1
ATOM 695 O O . LEU A 1 105 ? 6.087 -6.200 -0.785 1.00 98.69 105 LEU A O 1
ATOM 699 N N . PHE A 1 106 ? 6.063 -7.726 0.877 1.00 98.56 106 PHE A N 1
ATOM 700 C CA . PHE A 1 106 ? 5.473 -6.861 1.891 1.00 98.56 106 PHE A CA 1
ATOM 701 C C . PHE A 1 106 ? 6.547 -6.435 2.902 1.00 98.56 106 PHE A C 1
ATOM 703 O O . PHE A 1 106 ? 7.083 -7.264 3.637 1.00 98.56 106 PHE A O 1
ATOM 710 N N . ASP A 1 107 ? 6.881 -5.144 2.917 1.00 97.75 107 ASP A N 1
ATOM 711 C CA . ASP A 1 107 ? 7.937 -4.562 3.752 1.00 97.75 107 ASP A CA 1
ATOM 712 C C . ASP A 1 107 ? 7.326 -3.660 4.835 1.00 97.75 107 ASP A C 1
ATOM 714 O O . ASP A 1 107 ? 6.902 -2.535 4.561 1.00 97.75 107 ASP A O 1
ATOM 718 N N . MET A 1 108 ? 7.268 -4.157 6.068 1.00 95.56 108 MET A N 1
ATOM 719 C CA . MET A 1 108 ? 6.842 -3.392 7.240 1.00 95.56 108 MET A CA 1
ATOM 720 C C . MET A 1 108 ? 8.067 -2.736 7.885 1.00 95.56 108 MET A C 1
ATOM 722 O O . MET A 1 108 ? 8.843 -3.391 8.579 1.00 95.56 108 MET A O 1
ATOM 726 N N . SER A 1 109 ? 8.231 -1.431 7.675 1.00 93.81 109 SER A N 1
ATOM 727 C CA . SER A 1 109 ? 9.336 -0.629 8.223 1.00 93.81 109 SER A CA 1
ATOM 728 C C . SER A 1 109 ? 8.807 0.591 8.996 1.00 93.81 109 SER A C 1
ATOM 730 O O . SER A 1 109 ? 9.079 1.729 8.597 1.00 93.81 109 SER A O 1
ATOM 732 N N . PRO A 1 110 ? 7.966 0.393 10.032 1.00 87.50 110 PRO A N 1
ATOM 733 C CA . PRO A 1 110 ? 7.328 1.494 10.741 1.00 87.50 110 PRO A CA 1
ATOM 734 C C . PRO A 1 110 ? 8.358 2.367 11.473 1.00 87.50 110 PRO A C 1
ATOM 736 O O . PRO A 1 110 ? 9.356 1.869 11.984 1.00 87.50 110 PRO A O 1
ATOM 739 N N . LEU A 1 111 ? 8.098 3.676 11.565 1.00 83.88 111 LEU A N 1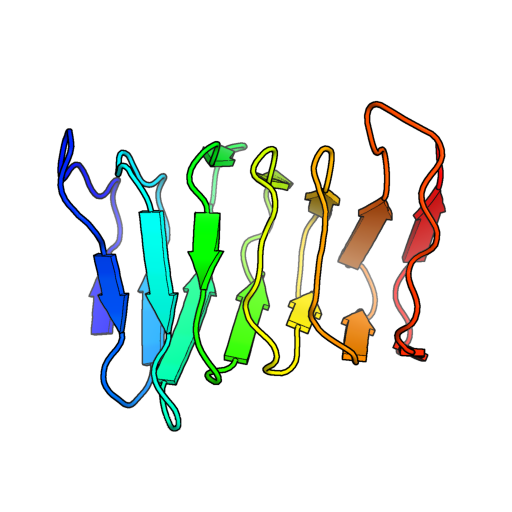
ATOM 740 C CA . LEU A 1 111 ? 8.987 4.621 12.270 1.00 83.88 111 LEU A CA 1
ATOM 741 C C . LEU A 1 111 ? 9.108 4.346 13.780 1.00 83.88 111 LEU A C 1
ATOM 743 O O . LEU A 1 111 ? 10.045 4.813 14.425 1.00 83.88 111 LEU A O 1
ATOM 747 N N . THR A 1 112 ? 8.154 3.612 14.346 1.00 85.56 112 THR A N 1
ATOM 748 C CA . THR A 1 112 ? 8.161 3.135 15.728 1.00 85.56 112 THR A CA 1
ATOM 749 C C . THR A 1 112 ? 7.844 1.647 15.755 1.00 85.56 112 THR A C 1
ATOM 751 O O . THR A 1 112 ? 7.155 1.132 14.871 1.00 85.56 112 THR A O 1
ATOM 754 N N . ASP A 1 113 ? 8.317 0.941 16.784 1.00 82.94 113 ASP A N 1
ATOM 755 C CA . ASP A 1 113 ? 7.941 -0.457 16.973 1.00 82.94 113 ASP A CA 1
ATOM 756 C C . ASP A 1 113 ? 6.422 -0.557 17.162 1.00 82.94 113 ASP A C 1
ATOM 758 O O . ASP A 1 113 ? 5.843 -0.047 18.121 1.00 82.94 113 ASP A O 1
ATOM 762 N N . THR A 1 114 ? 5.769 -1.212 16.207 1.00 82.25 114 THR A N 1
ATOM 763 C CA . THR A 1 114 ? 4.324 -1.437 16.191 1.00 82.25 114 THR A CA 1
ATOM 764 C C . THR A 1 114 ? 4.041 -2.919 15.995 1.00 82.25 114 THR A C 1
ATOM 766 O O . THR A 1 114 ? 4.834 -3.659 15.409 1.00 82.25 114 THR A O 1
ATOM 769 N N . THR A 1 115 ? 2.897 -3.368 16.508 1.00 88.75 115 THR A N 1
ATOM 770 C CA . THR A 1 115 ? 2.405 -4.729 16.280 1.00 88.75 115 THR A CA 1
ATOM 771 C C . THR A 1 115 ? 1.402 -4.703 15.134 1.00 88.75 115 THR A C 1
ATOM 773 O O . THR A 1 115 ? 0.380 -4.026 15.227 1.00 88.75 115 THR A O 1
ATOM 776 N N . TYR A 1 116 ? 1.670 -5.456 14.067 1.00 93.19 116 TYR A N 1
ATOM 777 C CA . TYR A 1 116 ? 0.649 -5.790 13.076 1.00 93.19 116 TYR A CA 1
ATOM 778 C C . TYR A 1 116 ? -0.176 -6.969 13.606 1.00 93.19 116 TYR A C 1
ATOM 780 O O . TYR A 1 116 ? 0.375 -8.032 13.880 1.00 93.19 116 TYR A O 1
ATOM 788 N N . ALA A 1 117 ? -1.481 -6.767 13.791 1.00 91.12 117 ALA A N 1
ATOM 789 C CA . ALA A 1 117 ? -2.373 -7.745 14.423 1.00 91.12 117 ALA A CA 1
ATOM 790 C C . ALA A 1 117 ? -3.045 -8.714 13.430 1.00 91.12 117 ALA A C 1
ATOM 792 O O . ALA A 1 117 ? -3.791 -9.601 13.845 1.00 91.12 117 ALA A O 1
ATOM 793 N N . GLY A 1 118 ? -2.832 -8.517 12.127 1.00 94.94 118 GLY A N 1
ATOM 794 C CA . GLY A 1 118 ? -3.451 -9.312 11.073 1.00 94.94 118 GLY A CA 1
ATOM 795 C C . GLY A 1 118 ? -2.659 -10.562 10.691 1.00 94.94 118 GLY A C 1
ATOM 796 O O . GLY A 1 118 ? -1.543 -10.804 11.150 1.00 94.94 118 GLY A O 1
ATOM 797 N N . VAL A 1 119 ? -3.233 -11.340 9.775 1.00 97.75 119 VAL A N 1
ATOM 798 C CA . VAL A 1 119 ? -2.561 -12.489 9.153 1.00 97.75 119 VAL A CA 1
ATOM 799 C C . VAL A 1 119 ? -1.776 -12.018 7.931 1.00 97.75 119 VAL A C 1
ATOM 801 O O . VAL A 1 119 ? -2.302 -11.271 7.105 1.00 97.75 119 VAL A O 1
ATOM 804 N N . ILE A 1 120 ? -0.534 -12.480 7.797 1.00 97.94 120 ILE A N 1
ATOM 805 C CA . ILE A 1 120 ? 0.260 -12.371 6.567 1.00 97.94 120 ILE A CA 1
ATOM 806 C C . ILE A 1 120 ? 0.331 -13.770 5.955 1.00 97.94 120 ILE A C 1
ATOM 808 O O . ILE A 1 120 ? 0.626 -14.738 6.655 1.00 97.94 120 ILE A O 1
ATOM 812 N N . SER A 1 121 ? 0.008 -13.894 4.672 1.00 98.50 121 SER A N 1
ATOM 813 C CA . SER A 1 121 ? -0.107 -15.178 3.972 1.00 98.50 121 SER A CA 1
ATOM 814 C C . SER A 1 121 ? 0.422 -15.091 2.541 1.00 98.50 121 SER A C 1
ATOM 816 O O . SER A 1 121 ? 0.652 -13.997 2.031 1.00 98.50 121 SER A O 1
ATOM 818 N N . GLY A 1 122 ? 0.564 -16.239 1.877 1.00 98.19 122 GLY A N 1
ATOM 819 C CA . GLY A 1 122 ? 0.969 -16.334 0.475 1.00 98.19 122 GLY A CA 1
ATOM 820 C C . GLY A 1 122 ? 2.383 -16.885 0.287 1.00 98.19 122 GLY A C 1
ATOM 821 O O . GLY A 1 122 ? 2.981 -17.406 1.223 1.00 98.19 122 GLY A O 1
ATOM 822 N N . ALA A 1 123 ? 2.870 -16.828 -0.952 1.00 98.12 123 ALA A N 1
ATOM 823 C CA . ALA A 1 123 ? 4.151 -17.407 -1.374 1.00 98.12 123 ALA A CA 1
ATOM 824 C C . ALA A 1 123 ? 5.250 -16.355 -1.615 1.00 98.12 123 ALA A C 1
ATOM 826 O O . ALA A 1 123 ? 6.336 -16.707 -2.066 1.00 98.12 123 ALA A O 1
ATOM 827 N N . GLY A 1 124 ? 4.947 -15.072 -1.400 1.00 98.31 124 GLY A N 1
ATOM 828 C CA . GLY A 1 124 ? 5.923 -13.988 -1.485 1.00 98.31 124 GLY A CA 1
ATOM 829 C C . GLY A 1 124 ? 6.664 -13.738 -0.177 1.00 98.31 124 GLY A C 1
ATOM 830 O O . GLY A 1 124 ? 6.449 -14.419 0.827 1.00 98.31 124 GLY A O 1
ATOM 831 N N . ASP A 1 125 ? 7.513 -12.716 -0.197 1.00 98.25 125 ASP A N 1
ATOM 832 C CA . ASP A 1 125 ? 8.377 -12.385 0.927 1.00 98.25 125 ASP A CA 1
ATOM 833 C C . ASP A 1 125 ? 7.708 -11.399 1.891 1.00 98.25 125 ASP A C 1
ATOM 835 O O . ASP A 1 125 ? 6.959 -10.494 1.507 1.00 98.25 125 ASP A O 1
ATOM 839 N N . PHE A 1 126 ? 8.049 -11.541 3.169 1.00 97.38 126 PHE A N 1
ATOM 840 C CA . PHE A 1 126 ? 7.759 -10.565 4.208 1.00 97.38 126 PHE A CA 1
ATOM 841 C C . PHE A 1 126 ? 9.066 -10.076 4.829 1.00 97.38 126 PHE A C 1
ATOM 843 O O . PHE A 1 126 ? 9.930 -10.879 5.186 1.00 97.38 126 PHE A O 1
ATOM 850 N N . ARG A 1 127 ? 9.191 -8.760 5.007 1.00 95.50 127 ARG A N 1
ATOM 851 C CA . ARG A 1 127 ? 10.318 -8.141 5.709 1.00 95.50 127 ARG A CA 1
ATOM 852 C C . ARG A 1 127 ? 9.808 -7.222 6.814 1.00 95.50 127 ARG A C 1
ATOM 854 O O . ARG A 1 127 ? 8.892 -6.435 6.592 1.00 95.50 127 ARG A O 1
ATOM 861 N N . LYS A 1 128 ? 10.447 -7.300 7.983 1.00 90.44 128 LYS A N 1
ATOM 862 C CA . LYS A 1 128 ? 10.389 -6.274 9.032 1.00 90.44 128 LYS A CA 1
ATOM 863 C C . LYS A 1 128 ? 11.768 -5.623 9.150 1.00 90.44 128 LYS A C 1
ATOM 865 O O . LYS A 1 128 ? 12.765 -6.347 9.126 1.00 90.44 128 LYS A O 1
ATOM 870 N N . SER A 1 129 ? 11.837 -4.301 9.296 1.00 82.31 129 SER A N 1
ATOM 871 C CA . SER A 1 129 ? 13.078 -3.585 9.645 1.00 82.31 129 SER A CA 1
ATOM 872 C C . SER A 1 129 ? 12.854 -2.424 10.573 1.00 82.31 129 SER A C 1
ATOM 874 O O . SER A 1 129 ? 11.835 -1.741 10.336 1.00 82.31 129 SER A O 1
#

Secondary structure (DSSP, 8-state):
-EE-S-EE-TT-EEEE-SEEEEE-S-EESSEEEE-TTEEEEE--SS-EEE-SEEEESSEEEE-SSSEEEE-SEE---S-EEE-SSEEEESSEE--SEEEE-TT-EEEE--SS-----SEEEESSEEEE-

pLDDT: mean 96.86, std 3.39, range [82.25, 98.88]

Radius of gyration: 13.15 Å; chains: 1; bounding box: 31×36×34 Å

Sequence (129 aa):
WTIGGDVDLGTGTLTVSQGTLILQGGLVASGASIASGGLLDWAPSANTGFAGVISGAGNFQKSGAATLTLSGNNTYTGATTVSAGILRVTGSLASQSVAVSSGALFDMSPLTDTTYAGVISGAGDFRKS

InterPro domains:
  IPR011050 Pectin lyase fold/virulence factor [SSF51126] (4-125)
  IPR012332 Autotransporter, pectate lyase C-like domain superfamily [G3DSA:2.160.20.20] (2-121)
  IPR013425 Autotransporter-associated beta strand repeat [PF12951] (61-89)
  IPR013425 Autotransporter-associated beta strand repeat [TIGR02601] (59-90)

Organism: NCBI:txid63561